Protein AF-A0A433D4J7-F1 (afdb_monomer_lite)

InterPro domains:
  IPR009294 Gamma-secretase subunit Aph-1 [PF06105] (1-83)
  IPR009294 Gamma-secretase subunit Aph-1 [PTHR12889] (1-128)

Secondary structure (DSSP, 8-state):
-HHHHHHHHHHHHHTSS---B-TT-TTSBHHHHHHHHHHHHHHHHHHHHHHHHHHHH-S-HHHHHHHHHHHHHHHHHHHHHHHHHHTTHHHHHTTTTS-TT-SSSSSSSSTT-HHHHHHHHHHHHHHHHHHHHHHHHHHHHHHHHHHHHHHHHHHHTTSS---

Radius of gyration: 23.7 Å; chains: 1; bounding box: 76×32×61 Å

Foldseek 3Di:
DVLVVVVVVVVVVVPDPDFDADPLCNPDTPNVLSVLLSVLVVLLVVLLVVLLVVLVVDPDPVSSCVSPVLSVVLVVVLVVLVVLLCVVVVVVVVVCVPDPPPPPDPPPPPPPDPPNSVSSVVSSVVSVVSSVVSVVVVVVVVVVVVVVVVVVVVVVVPPPPDD

Organism: NCBI:txid994334

Structure (mmCIF, N/CA/C/O backbone):
data_AF-A0A433D4J7-F1
#
_entry.id   AF-A0A433D4J7-F1
#
loop_
_atom_site.group_PDB
_atom_site.id
_atom_site.type_symbol
_atom_site.label_atom_id
_atom_site.label_alt_id
_atom_site.label_comp_id
_atom_site.label_asym_id
_atom_site.label_entity_id
_atom_site.label_seq_id
_atom_site.pdbx_PDB_ins_code
_atom_site.Cartn_x
_atom_site.Cartn_y
_atom_site.Cartn_z
_atom_site.occupancy
_atom_site.B_iso_or_equiv
_atom_site.auth_seq_id
_atom_site.auth_comp_id
_atom_site.auth_asym_id
_atom_site.auth_atom_id
_atom_site.pdbx_PDB_model_num
ATOM 1 N N . MET A 1 1 ? -4.684 10.288 -4.832 1.00 56.50 1 MET A N 1
ATOM 2 C CA . MET A 1 1 ? -4.343 11.113 -6.022 1.00 56.50 1 MET A CA 1
ATOM 3 C C . MET A 1 1 ? -2.898 10.940 -6.496 1.00 56.50 1 MET A C 1
ATOM 5 O O . MET A 1 1 ? -2.616 11.216 -7.654 1.00 56.50 1 MET A O 1
ATOM 9 N N . SER A 1 2 ? -1.982 10.439 -5.661 1.00 58.44 2 SER A N 1
ATOM 10 C CA . SER A 1 2 ? -0.567 10.265 -6.027 1.00 58.44 2 SER A CA 1
ATOM 11 C C . SER A 1 2 ? -0.337 9.247 -7.156 1.00 58.44 2 SER A C 1
ATOM 13 O O . SER A 1 2 ? 0.543 9.435 -7.988 1.00 58.44 2 SER A O 1
ATOM 15 N N . GLY A 1 3 ? -1.161 8.193 -7.235 1.00 55.66 3 GLY A N 1
ATOM 16 C CA . GLY A 1 3 ? -1.036 7.158 -8.269 1.00 55.66 3 GLY A CA 1
ATOM 17 C C . GLY A 1 3 ? -1.367 7.642 -9.684 1.00 55.66 3 GLY A C 1
ATOM 18 O O . GLY A 1 3 ? -0.674 7.280 -10.627 1.00 55.66 3 GLY A 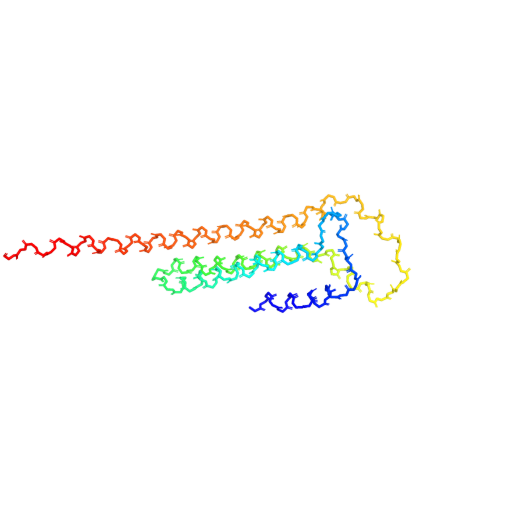O 1
ATOM 19 N N . THR A 1 4 ? -2.374 8.505 -9.840 1.00 56.09 4 THR A N 1
ATOM 20 C CA . THR A 1 4 ? -2.802 9.020 -11.151 1.00 56.09 4 THR A CA 1
ATOM 21 C C . THR A 1 4 ? -1.792 9.997 -11.747 1.00 56.09 4 THR A C 1
ATOM 23 O O . THR A 1 4 ? -1.487 9.894 -12.929 1.00 56.09 4 THR A O 1
ATOM 26 N N . ILE A 1 5 ? -1.208 10.889 -10.940 1.00 66.88 5 ILE A N 1
ATOM 27 C CA . ILE A 1 5 ? -0.218 11.870 -11.423 1.00 66.88 5 ILE A CA 1
ATOM 28 C C . ILE A 1 5 ? 1.081 11.171 -11.862 1.00 66.88 5 ILE A C 1
ATOM 30 O O . ILE A 1 5 ? 1.645 11.522 -12.894 1.00 66.88 5 ILE A O 1
ATOM 34 N N . SER A 1 6 ? 1.516 10.127 -11.145 1.00 60.84 6 SER A N 1
ATOM 35 C CA . SER A 1 6 ? 2.692 9.338 -11.547 1.00 60.84 6 SER A CA 1
ATOM 36 C C . SER A 1 6 ? 2.430 8.407 -12.737 1.00 60.84 6 SER A C 1
ATOM 38 O O . SER A 1 6 ? 3.339 8.153 -13.525 1.00 60.84 6 SER A O 1
ATOM 40 N N . TYR A 1 7 ? 1.207 7.885 -12.887 1.00 62.12 7 TYR A N 1
ATOM 41 C CA . TYR A 1 7 ? 0.883 6.940 -13.960 1.00 62.12 7 TYR A CA 1
ATOM 42 C C . TYR A 1 7 ? 0.651 7.621 -15.309 1.00 62.12 7 TYR A C 1
ATOM 44 O O . TYR A 1 7 ? 1.104 7.103 -16.324 1.00 62.12 7 TYR A O 1
ATOM 52 N N . VAL A 1 8 ? 0.012 8.796 -15.339 1.00 69.88 8 VAL A N 1
ATOM 53 C CA . VAL A 1 8 ? -0.299 9.507 -16.595 1.00 69.88 8 VAL A CA 1
ATOM 54 C C . VAL A 1 8 ? 0.970 9.856 -17.379 1.00 69.88 8 VAL A C 1
ATOM 56 O O . VAL A 1 8 ? 1.005 9.660 -18.592 1.00 69.88 8 VAL A O 1
ATOM 59 N N . SER A 1 9 ? 2.040 10.279 -16.702 1.00 70.12 9 SER A N 1
ATOM 60 C CA . SER A 1 9 ? 3.322 10.589 -17.351 1.00 70.12 9 SER A CA 1
ATOM 61 C C . SER A 1 9 ? 3.992 9.356 -17.974 1.00 70.12 9 SER A C 1
ATOM 63 O O . SER A 1 9 ? 4.547 9.438 -19.069 1.00 70.12 9 SER A O 1
ATOM 65 N N . LEU A 1 10 ? 3.906 8.194 -17.315 1.00 60.94 10 LEU A N 1
ATOM 66 C CA . LEU A 1 10 ? 4.431 6.926 -17.841 1.00 60.94 10 LEU A CA 1
ATOM 67 C C . LEU A 1 10 ? 3.553 6.357 -18.960 1.00 60.94 10 LEU A C 1
ATOM 69 O O . LEU A 1 10 ? 4.070 5.770 -19.910 1.00 60.94 10 LEU A O 1
ATOM 73 N N . LEU A 1 11 ? 2.239 6.560 -18.872 1.00 65.38 11 LEU A N 1
ATOM 74 C CA . LEU A 1 11 ? 1.286 6.159 -19.899 1.00 65.38 11 LEU A CA 1
ATOM 75 C C . LEU A 1 11 ? 1.496 6.977 -21.180 1.00 65.38 11 LEU A C 1
ATOM 77 O O . LEU A 1 11 ? 1.564 6.401 -22.262 1.00 65.38 11 LEU A O 1
ATOM 81 N N . ALA A 1 12 ? 1.714 8.289 -21.060 1.00 68.12 12 ALA A N 1
ATOM 82 C CA . ALA A 1 12 ? 2.049 9.154 -22.189 1.00 68.12 12 ALA A CA 1
ATOM 83 C C . ALA A 1 12 ? 3.363 8.734 -22.876 1.00 68.12 12 ALA A C 1
ATOM 85 O O . ALA A 1 12 ? 3.428 8.695 -24.102 1.00 68.12 12 ALA A O 1
ATOM 86 N N . GLN A 1 13 ? 4.386 8.339 -22.108 1.00 63.16 13 GLN A N 1
ATOM 87 C CA . GLN A 1 13 ? 5.635 7.794 -22.661 1.00 63.16 13 GLN A CA 1
ATOM 88 C C . GLN A 1 13 ? 5.480 6.398 -23.283 1.00 63.16 13 GLN A C 1
ATOM 90 O O . GLN A 1 13 ? 6.289 6.023 -24.129 1.00 63.16 13 GLN A O 1
ATOM 95 N N . SER A 1 14 ? 4.467 5.620 -22.889 1.00 64.69 14 SER A N 1
ATOM 96 C CA . SER A 1 14 ? 4.188 4.294 -23.466 1.00 64.69 14 SER A CA 1
ATOM 97 C C . SER A 1 14 ? 3.502 4.337 -24.834 1.00 64.69 14 SER A C 1
ATOM 99 O O . SER A 1 14 ? 3.513 3.337 -25.544 1.00 64.69 14 SER A O 1
ATOM 101 N N . LEU A 1 15 ? 2.942 5.490 -25.220 1.00 69.62 15 LEU A N 1
ATOM 102 C CA . LEU A 1 15 ? 2.335 5.708 -26.540 1.00 69.62 15 LEU A CA 1
ATOM 103 C C . LEU A 1 15 ? 3.376 5.972 -27.643 1.00 69.62 15 LEU A C 1
ATOM 105 O O . LEU A 1 15 ? 3.024 6.008 -28.821 1.00 69.62 15 LEU A O 1
ATOM 109 N N . GLY A 1 16 ? 4.651 6.165 -27.286 1.00 75.69 16 GLY A N 1
ATOM 110 C CA . GLY A 1 16 ? 5.739 6.256 -28.258 1.00 75.69 16 GLY A CA 1
ATOM 111 C C . GLY A 1 16 ? 6.042 4.892 -28.904 1.00 75.69 16 GLY A C 1
ATOM 112 O O . GLY A 1 16 ? 5.885 3.862 -28.253 1.00 75.69 16 GLY A O 1
ATOM 113 N N . PRO A 1 17 ? 6.538 4.842 -30.154 1.00 59.44 17 PRO A N 1
ATOM 114 C CA . PRO A 1 17 ? 6.781 3.595 -30.898 1.00 59.44 17 PRO A CA 1
ATOM 115 C C . PRO A 1 17 ? 7.971 2.748 -30.385 1.00 59.44 17 PRO A C 1
ATOM 117 O O . PRO A 1 17 ? 8.483 1.895 -31.107 1.00 59.44 17 PRO A O 1
ATOM 120 N N . GLY A 1 18 ? 8.437 2.968 -29.151 1.00 64.75 18 GLY A N 1
ATOM 121 C CA . GLY A 1 18 ? 9.599 2.301 -28.566 1.00 64.75 18 GLY A CA 1
ATOM 122 C C . GLY A 1 18 ? 9.230 1.434 -27.366 1.00 64.75 18 GLY A C 1
ATOM 123 O O . GLY A 1 18 ? 8.876 1.942 -26.307 1.00 64.75 18 GLY A O 1
ATOM 124 N N . VAL A 1 19 ? 9.386 0.116 -27.490 1.00 65.31 19 VAL A N 1
ATOM 125 C CA . VAL A 1 19 ? 9.367 -0.794 -26.336 1.00 65.31 19 VAL A CA 1
ATOM 126 C C . VAL A 1 19 ? 10.737 -0.791 -25.663 1.00 65.31 19 VAL A C 1
ATOM 128 O O . VAL A 1 19 ? 11.696 -1.368 -26.170 1.00 65.31 19 VAL A O 1
ATOM 131 N N . ILE A 1 20 ? 10.831 -0.155 -24.495 1.00 65.81 20 ILE A N 1
ATOM 132 C CA . ILE A 1 20 ? 12.030 -0.228 -23.657 1.00 65.81 20 ILE A CA 1
ATOM 133 C C . ILE A 1 20 ? 12.003 -1.560 -22.898 1.00 65.81 20 ILE A C 1
ATOM 135 O O . ILE A 1 20 ? 11.248 -1.744 -21.936 1.00 65.81 20 ILE A O 1
ATOM 139 N N . LEU A 1 21 ? 12.814 -2.512 -23.359 1.00 64.31 21 LEU A N 1
ATOM 140 C CA . LEU A 1 21 ? 13.039 -3.776 -22.663 1.00 64.31 21 LEU A CA 1
ATOM 141 C C . LEU A 1 21 ? 13.949 -3.553 -21.454 1.00 64.31 21 LEU A C 1
ATOM 143 O O . LEU A 1 21 ? 14.964 -2.859 -21.532 1.00 64.31 21 LEU A O 1
ATOM 147 N N . CYS A 1 22 ? 13.590 -4.162 -20.325 1.00 59.94 22 CYS A N 1
ATOM 148 C CA . CYS A 1 22 ? 14.432 -4.136 -19.139 1.00 59.94 22 CYS A CA 1
ATOM 149 C C . CYS A 1 22 ? 15.652 -5.049 -19.371 1.00 59.94 22 CYS A C 1
ATOM 151 O O . CYS A 1 22 ? 15.454 -6.237 -19.636 1.00 59.94 22 CYS A O 1
ATOM 153 N N . PRO A 1 23 ? 16.898 -4.564 -19.202 1.00 59.72 23 PRO A N 1
ATOM 154 C CA . PRO A 1 23 ? 18.092 -5.393 -19.394 1.00 59.72 23 PRO A CA 1
ATOM 155 C C . PRO A 1 23 ? 18.159 -6.576 -18.413 1.00 59.72 23 PRO A C 1
ATOM 157 O O . PRO A 1 23 ? 18.768 -7.595 -18.716 1.00 59.72 23 PRO A O 1
ATOM 160 N N . SER A 1 24 ? 17.489 -6.476 -17.260 1.00 58.06 24 SER A N 1
ATOM 161 C CA . SER A 1 24 ? 17.450 -7.522 -16.232 1.00 58.06 24 SER A CA 1
ATOM 162 C C . SER A 1 24 ? 16.493 -8.682 -16.554 1.00 58.06 24 SER A C 1
ATOM 164 O O . SER A 1 24 ? 16.704 -9.798 -16.084 1.00 58.06 24 SER A O 1
ATOM 166 N N . CYS A 1 25 ? 15.449 -8.431 -17.355 1.00 59.44 25 CYS A N 1
ATOM 167 C CA . CYS A 1 25 ? 14.388 -9.391 -17.666 1.00 59.44 25 CYS A CA 1
ATOM 168 C C . CYS A 1 25 ? 13.900 -9.191 -19.111 1.00 59.44 25 CYS A C 1
ATOM 170 O O . CYS A 1 25 ? 12.899 -8.505 -19.319 1.00 59.44 25 CYS A O 1
ATOM 172 N N . PRO A 1 26 ? 14.524 -9.831 -20.118 1.00 67.50 26 PRO A N 1
ATOM 173 C CA . PRO A 1 26 ? 14.118 -9.679 -21.520 1.00 67.50 26 PRO A CA 1
ATOM 174 C C . PRO A 1 26 ? 12.699 -10.203 -21.810 1.00 67.50 26 PRO A C 1
ATOM 176 O O . PRO A 1 26 ? 12.145 -9.932 -22.869 1.00 67.50 26 PRO A O 1
ATOM 179 N N . LYS A 1 27 ? 12.095 -10.945 -20.871 1.00 71.62 27 LYS A N 1
ATOM 180 C CA . LYS A 1 27 ? 10.728 -11.479 -20.972 1.00 71.62 27 LYS A CA 1
ATOM 181 C C . LYS A 1 27 ? 9.641 -10.534 -20.448 1.00 71.62 27 LYS A C 1
ATOM 183 O O . LYS A 1 27 ? 8.471 -10.800 -20.700 1.00 71.62 27 LYS A O 1
ATOM 188 N N . LEU A 1 28 ? 9.985 -9.474 -19.707 1.00 69.75 28 LEU A N 1
ATOM 189 C CA . LEU A 1 28 ? 9.001 -8.571 -19.096 1.00 69.75 28 LEU A CA 1
ATOM 190 C C . LEU A 1 28 ? 9.255 -7.117 -19.503 1.00 69.75 28 LEU A C 1
ATOM 192 O O . LEU A 1 28 ? 10.361 -6.599 -19.348 1.00 69.75 28 LEU A O 1
ATOM 196 N N . SER A 1 29 ? 8.216 -6.437 -19.991 1.00 77.44 29 SER A N 1
ATOM 197 C CA . SER A 1 29 ? 8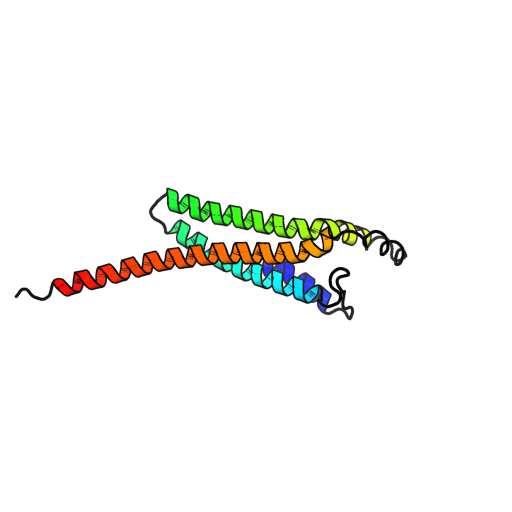.306 -5.021 -20.345 1.00 77.44 29 SER A CA 1
ATOM 198 C C . SER A 1 29 ? 8.324 -4.141 -19.095 1.00 77.44 29 SER A C 1
ATOM 200 O O . SER A 1 29 ? 7.641 -4.405 -18.100 1.00 77.44 29 SER A O 1
ATOM 202 N N . LEU A 1 30 ? 9.088 -3.049 -19.153 1.00 69.56 30 LEU A N 1
ATOM 203 C CA . LEU A 1 30 ? 9.174 -2.073 -18.065 1.00 69.56 30 LEU A CA 1
ATOM 204 C C . LEU A 1 30 ? 7.792 -1.450 -17.769 1.00 69.56 30 LEU A C 1
ATOM 206 O O . LEU A 1 30 ? 7.448 -1.226 -16.607 1.00 69.56 30 LEU A O 1
ATOM 210 N N . TYR A 1 31 ? 6.968 -1.283 -18.811 1.00 72.56 31 TYR A N 1
ATOM 211 C CA . TYR A 1 31 ? 5.579 -0.821 -18.733 1.00 72.56 31 TYR A CA 1
ATOM 212 C C . TYR A 1 31 ? 4.656 -1.770 -17.961 1.00 72.56 31 TYR A C 1
ATOM 214 O O . TYR A 1 31 ? 3.804 -1.319 -17.198 1.00 72.56 31 TYR A O 1
ATOM 222 N N . PHE A 1 32 ? 4.826 -3.085 -18.115 1.00 77.94 32 PHE A N 1
ATOM 223 C CA . PHE A 1 32 ? 4.021 -4.051 -17.370 1.00 77.94 32 PHE A CA 1
ATOM 224 C C . PHE A 1 32 ? 4.343 -3.995 -15.872 1.00 77.94 32 PHE A C 1
ATOM 226 O O . PHE A 1 32 ? 3.441 -3.953 -15.035 1.00 77.94 32 PHE A O 1
ATOM 233 N N . VAL A 1 33 ? 5.632 -3.916 -15.526 1.00 75.00 33 VAL A N 1
ATOM 234 C CA . VAL A 1 33 ? 6.066 -3.796 -14.126 1.00 75.00 33 VAL A CA 1
ATOM 235 C C . VAL A 1 33 ? 5.571 -2.490 -13.509 1.00 75.00 33 VAL A C 1
ATOM 237 O O . VAL A 1 33 ? 5.108 -2.495 -12.370 1.00 75.00 33 VAL A O 1
ATOM 240 N N . SER A 1 34 ? 5.666 -1.367 -14.230 1.00 74.31 34 SER A N 1
ATOM 241 C CA . SER A 1 34 ? 5.193 -0.078 -13.720 1.00 74.31 34 SER A CA 1
ATOM 242 C C . SER A 1 34 ? 3.680 -0.086 -13.489 1.00 74.31 34 SER A C 1
ATOM 244 O O . SER A 1 34 ? 3.254 0.258 -12.386 1.00 74.31 34 SER A O 1
ATOM 246 N N . ALA A 1 35 ? 2.890 -0.583 -14.446 1.00 76.44 35 ALA A N 1
ATOM 247 C CA . ALA A 1 35 ? 1.441 -0.722 -14.307 1.00 76.44 35 ALA A CA 1
ATOM 248 C C . ALA A 1 35 ? 1.056 -1.583 -13.096 1.00 76.44 35 ALA A C 1
ATOM 250 O O . ALA A 1 35 ? 0.223 -1.173 -12.287 1.00 76.44 35 ALA A O 1
ATOM 251 N N . PHE A 1 36 ? 1.715 -2.730 -12.909 1.00 83.00 36 PHE A N 1
ATOM 252 C CA . PHE A 1 36 ? 1.458 -3.606 -11.767 1.00 83.00 36 PHE A CA 1
ATOM 253 C C . PHE A 1 36 ? 1.765 -2.918 -10.430 1.00 83.00 36 PHE A C 1
ATOM 255 O O . PHE A 1 36 ? 0.953 -2.955 -9.503 1.00 83.00 36 PHE A O 1
ATOM 262 N N . THR A 1 37 ? 2.902 -2.221 -10.333 1.00 76.44 37 THR A N 1
ATOM 263 C CA . THR A 1 37 ? 3.247 -1.466 -9.119 1.00 76.44 37 THR A CA 1
ATOM 264 C C . THR A 1 37 ? 2.271 -0.326 -8.834 1.00 76.44 37 THR A C 1
ATOM 266 O O . THR A 1 37 ? 1.927 -0.104 -7.674 1.00 76.44 37 THR A O 1
ATOM 269 N N . THR A 1 38 ? 1.767 0.358 -9.865 1.00 79.81 38 THR A N 1
ATOM 270 C CA . THR A 1 38 ? 0.742 1.397 -9.712 1.00 79.81 38 THR A CA 1
ATOM 271 C C . THR A 1 38 ? -0.563 0.813 -9.181 1.00 79.81 38 THR A C 1
ATOM 273 O O . THR A 1 38 ? -1.125 1.369 -8.238 1.00 79.81 38 THR A O 1
ATOM 276 N N . CYS A 1 39 ? -1.022 -0.320 -9.720 1.00 82.12 39 CYS A N 1
ATOM 277 C CA . CYS A 1 39 ? -2.217 -1.004 -9.223 1.00 82.12 39 CYS A CA 1
ATOM 278 C C . CYS A 1 39 ? -2.086 -1.365 -7.738 1.00 82.12 39 CYS A C 1
ATOM 280 O O . CYS A 1 39 ? -2.994 -1.076 -6.959 1.00 82.12 39 CYS A O 1
ATOM 282 N N . ILE A 1 40 ? -0.942 -1.919 -7.320 1.00 81.38 40 ILE A N 1
ATOM 283 C CA . ILE A 1 40 ? -0.699 -2.238 -5.905 1.00 81.38 40 ILE A CA 1
ATOM 284 C C . ILE A 1 40 ? -0.720 -0.972 -5.041 1.00 81.38 40 ILE A C 1
ATOM 286 O O . ILE A 1 40 ? -1.337 -0.977 -3.979 1.00 81.38 40 ILE A O 1
ATOM 290 N N . PHE A 1 41 ? -0.100 0.122 -5.489 1.00 80.81 41 PHE A N 1
ATOM 291 C CA . PHE A 1 41 ? -0.115 1.389 -4.753 1.00 80.81 41 PHE A CA 1
ATOM 292 C C . PHE A 1 41 ? -1.525 1.962 -4.590 1.00 80.81 41 PHE A C 1
ATOM 294 O O . PHE A 1 41 ? -1.848 2.494 -3.530 1.00 80.81 41 PHE A O 1
ATOM 301 N N . ILE A 1 42 ? -2.373 1.844 -5.615 1.00 84.75 42 ILE A N 1
ATOM 302 C CA . ILE A 1 42 ? -3.774 2.274 -5.542 1.00 84.75 42 ILE A CA 1
ATOM 303 C C . ILE A 1 42 ? -4.526 1.434 -4.505 1.00 84.75 42 ILE A C 1
ATOM 305 O O . ILE A 1 42 ? -5.187 2.002 -3.637 1.00 84.75 42 ILE A O 1
ATOM 309 N N . LEU A 1 43 ? -4.384 0.106 -4.544 1.00 84.50 43 LEU A N 1
ATOM 310 C CA . LEU A 1 43 ? -5.021 -0.789 -3.571 1.00 84.50 43 LEU A CA 1
ATOM 311 C C . LEU A 1 43 ? -4.546 -0.508 -2.142 1.00 84.50 43 LEU A C 1
ATOM 313 O O . LEU A 1 43 ? -5.364 -0.382 -1.232 1.00 84.50 43 LEU A O 1
ATOM 317 N N . LEU A 1 44 ? -3.238 -0.346 -1.948 1.00 84.56 44 LEU A N 1
ATOM 318 C CA . LEU A 1 44 ? -2.651 -0.029 -0.649 1.00 84.56 44 LEU A CA 1
ATOM 319 C C . LEU A 1 44 ? -3.181 1.304 -0.106 1.00 84.56 44 LEU A C 1
ATOM 321 O O . LEU A 1 44 ? -3.533 1.404 1.066 1.00 84.56 44 LEU A O 1
ATOM 325 N N . HIS A 1 45 ? -3.316 2.309 -0.970 1.00 84.75 45 HIS A N 1
ATOM 326 C CA . HIS A 1 45 ? -3.861 3.607 -0.596 1.00 84.75 45 HIS A CA 1
ATOM 327 C C . HIS A 1 45 ? -5.354 3.541 -0.226 1.00 84.75 45 HIS A C 1
ATOM 329 O O . HIS A 1 45 ? -5.790 4.278 0.658 1.00 84.75 45 HIS A O 1
ATOM 335 N N . ILE A 1 46 ? -6.150 2.671 -0.860 1.00 88.19 46 ILE A N 1
ATOM 336 C CA . ILE A 1 46 ? -7.550 2.430 -0.461 1.00 88.19 46 ILE A CA 1
ATOM 337 C C . ILE A 1 46 ? -7.593 1.808 0.943 1.00 88.19 46 ILE A C 1
ATOM 339 O O . ILE A 1 46 ? -8.330 2.286 1.805 1.00 88.19 46 ILE A O 1
ATOM 343 N N . VAL A 1 47 ? -6.752 0.800 1.200 1.00 87.25 47 VAL A N 1
ATOM 344 C CA . VAL A 1 47 ? -6.643 0.145 2.515 1.00 87.25 47 VAL A CA 1
ATOM 345 C C . VAL A 1 47 ? -6.196 1.131 3.598 1.00 87.25 47 VAL A C 1
ATOM 347 O O . VAL A 1 47 ? -6.757 1.131 4.692 1.00 87.25 47 VAL A O 1
ATOM 350 N N . TRP A 1 48 ? -5.242 2.018 3.306 1.00 86.00 48 TRP A N 1
ATOM 351 C CA . TRP A 1 48 ? -4.822 3.064 4.244 1.00 86.00 48 TRP A CA 1
ATOM 352 C C . TRP A 1 48 ? -5.938 4.037 4.604 1.00 86.00 48 TRP A C 1
ATOM 354 O O . TRP A 1 48 ? -6.038 4.414 5.767 1.00 86.00 48 TRP A O 1
ATOM 364 N N . MET A 1 49 ? -6.788 4.421 3.650 1.00 87.19 49 MET A N 1
ATOM 365 C CA . MET A 1 49 ? -7.931 5.290 3.947 1.00 87.19 49 MET A CA 1
ATOM 366 C C . MET A 1 49 ? -8.945 4.584 4.848 1.00 87.19 49 MET A C 1
ATOM 368 O O . MET A 1 49 ? -9.418 5.177 5.814 1.00 87.19 49 MET A O 1
ATOM 372 N N . MET A 1 50 ? -9.215 3.301 4.597 1.00 87.56 50 MET A N 1
ATOM 373 C CA . MET A 1 50 ? -10.089 2.498 5.455 1.00 87.56 50 MET A CA 1
ATOM 374 C C . MET A 1 50 ? -9.532 2.376 6.883 1.00 87.56 50 MET A C 1
ATOM 376 O O . MET A 1 50 ? -10.250 2.644 7.844 1.00 87.56 50 MET A O 1
ATOM 380 N N . LEU A 1 51 ? -8.238 2.063 7.022 1.00 86.88 51 LEU A N 1
ATOM 381 C CA . LEU A 1 51 ? -7.557 1.972 8.320 1.00 86.88 51 LEU A CA 1
ATOM 382 C C . LEU A 1 51 ? -7.490 3.316 9.053 1.00 86.88 51 LEU A C 1
ATOM 384 O O . LEU A 1 51 ? -7.602 3.348 10.275 1.00 86.88 51 LEU A O 1
ATOM 388 N N . ALA A 1 52 ? -7.309 4.426 8.335 1.00 87.75 52 ALA A N 1
ATOM 389 C CA . ALA A 1 52 ? -7.288 5.755 8.935 1.00 87.75 52 ALA A CA 1
ATOM 390 C C . ALA A 1 52 ? -8.658 6.118 9.526 1.00 87.75 52 ALA A C 1
ATOM 392 O O . ALA A 1 52 ? -8.726 6.560 10.673 1.00 87.75 52 ALA A O 1
ATOM 393 N N . PHE A 1 53 ? -9.747 5.888 8.784 1.00 89.38 53 PHE A N 1
ATOM 394 C CA . PHE A 1 53 ? -11.102 6.130 9.289 1.00 89.38 53 PHE A CA 1
ATOM 395 C C . PHE A 1 53 ? -11.451 5.234 10.476 1.00 89.38 53 PHE A C 1
ATOM 397 O O . PHE A 1 53 ? -12.022 5.710 11.457 1.00 89.38 53 PHE A O 1
ATOM 404 N N . GLU A 1 54 ? -11.058 3.963 10.429 1.00 85.75 54 GLU A N 1
ATOM 405 C CA . GLU A 1 54 ? -11.251 3.045 11.549 1.00 85.75 54 GLU A CA 1
ATOM 406 C C . GLU A 1 54 ? -10.451 3.474 12.788 1.00 85.75 54 GLU A C 1
ATOM 408 O O . GLU A 1 54 ? -10.994 3.509 13.895 1.00 85.75 54 GLU A O 1
ATOM 413 N N . GLY A 1 55 ? -9.206 3.916 12.592 1.00 84.06 55 GLY A N 1
ATOM 414 C CA . GLY A 1 55 ? -8.373 4.494 13.644 1.00 84.06 55 GLY A CA 1
ATOM 415 C C . GLY A 1 55 ? -9.028 5.696 14.307 1.00 84.06 55 GLY A C 1
ATOM 416 O O . GLY A 1 55 ? -9.049 5.781 15.534 1.00 84.06 55 GLY A O 1
ATOM 417 N N . PHE A 1 56 ? -9.624 6.598 13.525 1.00 85.19 56 PHE A N 1
ATOM 418 C CA . PHE A 1 56 ? -10.343 7.751 14.070 1.00 85.19 56 PHE A CA 1
ATOM 419 C C . PHE A 1 56 ? -11.615 7.373 14.833 1.00 85.19 56 PHE A C 1
ATOM 421 O O . PHE A 1 56 ? -11.945 8.048 15.807 1.00 85.19 56 PHE A O 1
ATOM 428 N N . SER A 1 57 ? -12.301 6.303 14.426 1.00 85.94 57 SER A N 1
ATOM 429 C CA . SER A 1 57 ? -13.534 5.841 15.070 1.00 85.94 57 SER A CA 1
ATOM 430 C C . SER A 1 57 ? -13.296 5.022 16.348 1.00 85.94 57 SER A C 1
ATOM 432 O O . SER A 1 57 ? -14.246 4.771 17.093 1.00 85.94 57 SER A O 1
ATOM 434 N N . ALA A 1 58 ? -12.066 4.581 16.621 1.00 82.81 58 ALA A N 1
ATOM 435 C CA . ALA A 1 58 ? -11.757 3.777 17.798 1.00 82.81 58 ALA A CA 1
ATOM 436 C C . ALA A 1 58 ? -11.831 4.607 19.097 1.00 82.81 58 ALA A C 1
ATOM 438 O O . ALA A 1 58 ? -11.168 5.635 19.239 1.00 82.81 58 ALA A O 1
ATOM 439 N N . SER A 1 59 ? -12.584 4.119 20.091 1.00 82.06 59 SER A N 1
ATOM 440 C CA . SER A 1 59 ? -12.754 4.794 21.391 1.00 82.06 59 SER A CA 1
ATOM 441 C C . SER A 1 59 ? -11.504 4.751 22.278 1.00 82.06 59 SER A C 1
ATOM 443 O O . SER A 1 59 ? -11.325 5.602 23.148 1.00 82.06 59 SER A O 1
ATOM 445 N N . SER A 1 60 ? -10.611 3.780 22.061 1.00 86.81 60 SER A N 1
ATOM 446 C CA . SER A 1 60 ? -9.378 3.653 22.839 1.00 86.81 60 SER A CA 1
ATOM 447 C C . SER A 1 60 ? -8.236 4.465 22.221 1.00 86.81 60 SER A C 1
ATOM 449 O O . SER A 1 60 ? -7.825 4.245 21.079 1.00 86.81 60 SER A O 1
ATOM 451 N N . ALA A 1 61 ? -7.669 5.379 23.014 1.00 84.44 61 ALA A N 1
ATOM 452 C CA . ALA A 1 61 ? -6.578 6.255 22.582 1.00 84.44 61 ALA A CA 1
ATOM 453 C C . ALA A 1 61 ? -5.339 5.477 22.095 1.00 84.44 61 ALA A C 1
ATOM 455 O O . ALA A 1 61 ? -4.684 5.891 21.140 1.00 84.44 61 ALA A O 1
ATOM 456 N N . VAL A 1 62 ? -5.053 4.323 22.711 1.00 85.62 62 VAL A N 1
ATOM 457 C CA . VAL A 1 62 ? -3.916 3.460 22.351 1.00 85.62 62 VAL A CA 1
ATOM 458 C C . VAL A 1 62 ? -4.126 2.787 20.991 1.00 85.62 62 VAL A C 1
ATOM 460 O O . VAL A 1 62 ? -3.226 2.819 20.154 1.00 85.62 62 VAL A O 1
ATOM 463 N N . SER A 1 63 ? -5.315 2.225 20.728 1.00 80.31 63 SER A N 1
ATOM 464 C CA . SER A 1 63 ? -5.612 1.597 19.429 1.00 80.31 63 SER A CA 1
ATOM 465 C C . SER A 1 63 ? -5.620 2.627 18.305 1.00 80.31 63 SER A C 1
ATOM 467 O O . SER A 1 63 ? -5.097 2.357 17.224 1.00 80.31 63 SER A O 1
ATOM 469 N N . ARG A 1 64 ? -6.146 3.827 18.579 1.00 83.56 64 ARG A N 1
ATOM 470 C CA . ARG A 1 64 ? -6.126 4.953 17.642 1.00 83.56 64 ARG A CA 1
ATOM 471 C C . ARG A 1 64 ? -4.699 5.342 17.264 1.00 83.56 64 ARG A C 1
ATOM 473 O O . ARG A 1 64 ? -4.378 5.426 16.084 1.00 83.56 64 ARG A O 1
ATOM 480 N N . ALA A 1 65 ? -3.824 5.533 18.254 1.00 85.38 65 ALA A N 1
ATOM 481 C CA . ALA A 1 65 ? -2.430 5.888 18.003 1.00 85.38 65 ALA A CA 1
ATOM 482 C C . ALA A 1 65 ? -1.690 4.797 17.214 1.00 85.38 65 ALA A C 1
ATOM 484 O O . ALA A 1 65 ? -0.969 5.116 16.269 1.00 85.38 65 ALA A O 1
ATOM 485 N N . PHE A 1 66 ? -1.903 3.519 17.551 1.00 88.12 66 PHE A N 1
ATOM 486 C CA . PHE A 1 66 ? -1.262 2.403 16.854 1.00 88.12 66 PHE A CA 1
ATOM 487 C C . PHE A 1 66 ? -1.688 2.316 15.383 1.00 88.12 66 PHE A C 1
ATOM 489 O O . PHE A 1 66 ? -0.831 2.216 14.509 1.00 88.12 66 PHE A O 1
ATOM 496 N N . GLN A 1 67 ? -2.989 2.406 15.087 1.00 86.19 67 GLN A N 1
ATOM 497 C CA . GLN A 1 67 ? -3.495 2.314 13.713 1.00 86.19 67 GLN A CA 1
ATOM 498 C C . GLN A 1 67 ? -3.060 3.512 12.858 1.00 86.19 67 GLN A C 1
ATOM 500 O O . GLN A 1 67 ? -2.563 3.321 11.748 1.00 86.19 67 GLN A O 1
ATOM 505 N N . THR A 1 68 ? -3.148 4.738 13.383 1.00 86.38 68 THR A N 1
ATOM 506 C CA . THR A 1 68 ? -2.704 5.935 12.651 1.00 86.38 68 THR A CA 1
ATOM 507 C C . THR A 1 68 ? -1.188 5.939 12.436 1.00 86.38 68 THR A C 1
ATOM 509 O O . THR A 1 68 ? -0.720 6.234 11.336 1.00 86.38 68 THR A O 1
ATOM 512 N N . SER A 1 69 ? -0.403 5.565 13.453 1.00 88.31 69 SER A N 1
ATOM 513 C CA . SER A 1 69 ? 1.056 5.458 13.327 1.00 88.31 69 SER A CA 1
ATOM 514 C C . SER A 1 69 ? 1.456 4.379 12.319 1.00 88.31 69 SER A C 1
ATOM 516 O O . SER A 1 69 ? 2.339 4.615 11.494 1.00 88.31 69 SER A O 1
ATOM 518 N N . TRP A 1 70 ? 0.759 3.238 12.306 1.00 87.06 70 TRP A N 1
ATOM 519 C CA . TRP A 1 70 ? 0.979 2.170 11.331 1.00 87.06 70 TRP A CA 1
ATOM 520 C C . TRP A 1 70 ? 0.771 2.644 9.888 1.00 87.06 70 TRP A C 1
ATOM 522 O O . TRP A 1 70 ? 1.588 2.337 9.018 1.00 87.06 70 TRP A O 1
ATOM 532 N N . VAL A 1 71 ? -0.275 3.433 9.621 1.00 88.25 71 VAL A N 1
ATOM 533 C CA . VAL A 1 71 ? -0.516 4.011 8.287 1.00 88.25 71 VAL A CA 1
ATOM 534 C C . VAL A 1 71 ? 0.633 4.934 7.873 1.00 88.25 71 VAL A C 1
ATOM 536 O O . VAL A 1 71 ? 1.152 4.797 6.769 1.00 88.25 71 VAL A O 1
ATOM 539 N N . ILE A 1 72 ? 1.098 5.820 8.759 1.00 89.00 72 ILE A N 1
ATOM 540 C CA . ILE A 1 72 ? 2.225 6.724 8.464 1.00 89.00 72 ILE A CA 1
ATOM 541 C C . ILE A 1 72 ? 3.513 5.931 8.211 1.00 89.00 72 ILE A C 1
ATOM 543 O O . ILE A 1 72 ? 4.234 6.204 7.252 1.00 89.00 72 ILE A O 1
ATOM 547 N N . LEU A 1 73 ? 3.791 4.928 9.044 1.00 88.56 73 LEU A N 1
ATOM 548 C CA . LEU A 1 73 ? 5.000 4.114 8.950 1.00 88.56 73 LEU A CA 1
ATOM 549 C C . LEU A 1 73 ? 5.00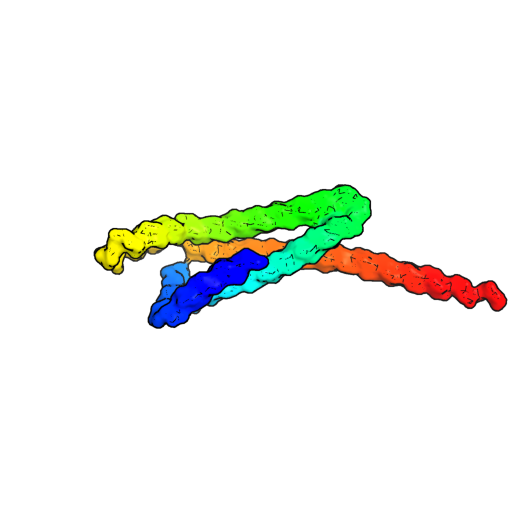9 3.283 7.666 1.00 88.56 73 LEU A C 1
ATOM 551 O O . LEU A 1 73 ? 6.016 3.251 6.962 1.00 88.56 73 LEU A O 1
ATOM 555 N N . THR A 1 74 ? 3.884 2.661 7.315 1.00 87.00 74 THR A N 1
ATOM 556 C CA . THR A 1 74 ? 3.759 1.900 6.064 1.00 87.00 74 THR A CA 1
ATOM 557 C C . THR A 1 74 ? 3.784 2.804 4.834 1.00 87.00 74 THR A C 1
ATOM 559 O O . THR A 1 74 ? 4.382 2.423 3.826 1.00 87.00 74 THR A O 1
ATOM 562 N N . HIS A 1 75 ? 3.238 4.019 4.917 1.00 85.06 75 HIS A N 1
ATOM 563 C CA . HIS A 1 75 ? 3.357 5.020 3.857 1.00 85.06 75 HIS A CA 1
ATOM 564 C C . HIS A 1 75 ? 4.808 5.455 3.649 1.00 85.06 75 HIS A C 1
ATOM 566 O O . HIS A 1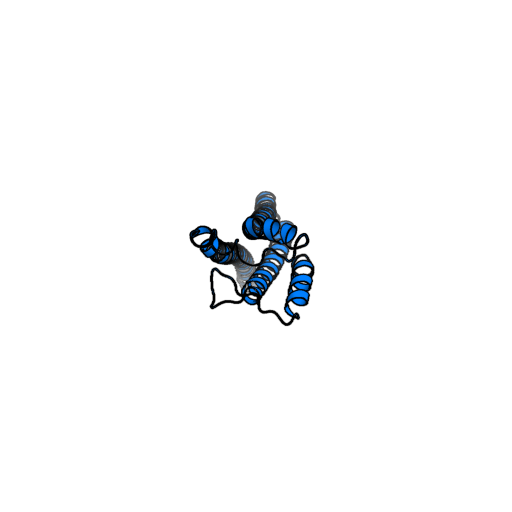 75 ? 5.279 5.535 2.513 1.00 85.06 75 HIS A O 1
ATOM 572 N N . LEU A 1 76 ? 5.548 5.688 4.733 1.00 84.50 76 LEU A N 1
ATOM 573 C CA . LEU A 1 76 ? 6.968 6.015 4.672 1.00 84.50 76 LEU A CA 1
ATOM 574 C C . LEU A 1 76 ? 7.779 4.839 4.105 1.00 84.50 76 LEU A C 1
ATOM 576 O O . LEU A 1 76 ? 8.577 5.031 3.190 1.00 84.50 76 LEU A O 1
ATOM 580 N N . ALA A 1 77 ? 7.525 3.618 4.578 1.00 83.31 77 ALA A N 1
ATOM 581 C CA . ALA A 1 77 ? 8.183 2.405 4.098 1.00 83.31 77 ALA A CA 1
ATOM 582 C C . ALA A 1 77 ? 7.956 2.178 2.596 1.00 83.31 77 ALA A C 1
ATOM 584 O O . ALA A 1 77 ? 8.902 1.867 1.874 1.00 83.31 77 ALA A O 1
ATOM 585 N N . ALA A 1 78 ? 6.734 2.393 2.102 1.00 79.81 78 ALA A N 1
ATOM 586 C CA . ALA A 1 78 ? 6.423 2.301 0.680 1.00 79.81 78 ALA A CA 1
ATOM 587 C C . ALA A 1 78 ? 7.164 3.376 -0.142 1.00 79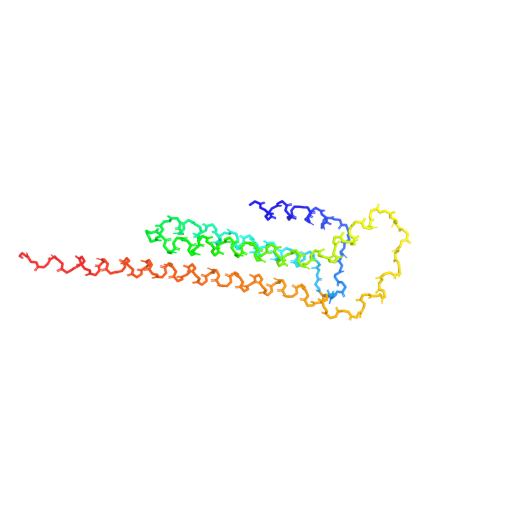.81 78 ALA A C 1
ATOM 589 O O . ALA A 1 78 ? 7.741 3.061 -1.184 1.00 79.81 78 ALA A O 1
ATOM 590 N N . SER A 1 79 ? 7.226 4.623 0.342 1.00 78.62 79 SER A N 1
ATOM 591 C CA . SER A 1 79 ? 8.002 5.703 -0.293 1.00 78.62 79 SER A CA 1
ATOM 592 C C . SER A 1 79 ? 9.505 5.406 -0.343 1.00 78.62 79 SER A C 1
ATOM 594 O O . SER A 1 79 ? 10.155 5.676 -1.359 1.00 78.62 79 SER A O 1
ATOM 596 N N . TYR A 1 80 ? 10.065 4.808 0.713 1.00 78.50 80 TYR A N 1
ATOM 597 C CA . TYR A 1 80 ? 11.458 4.352 0.721 1.00 78.50 80 TYR A CA 1
ATOM 598 C C . TYR A 1 80 ? 11.673 3.186 -0.247 1.00 78.50 80 TYR A C 1
ATOM 600 O O . TYR A 1 80 ? 12.617 3.220 -1.035 1.00 78.50 80 TYR A O 1
ATOM 608 N N . ALA A 1 81 ? 10.779 2.193 -0.258 1.00 73.81 81 ALA A N 1
ATOM 609 C CA . ALA A 1 81 ? 10.864 1.045 -1.160 1.00 73.81 81 ALA A CA 1
ATOM 610 C C . ALA A 1 81 ? 10.841 1.461 -2.642 1.00 73.81 81 ALA A C 1
ATOM 612 O O . ALA A 1 81 ? 11.554 0.877 -3.459 1.00 73.81 81 ALA A O 1
ATOM 613 N N . VAL A 1 82 ? 10.068 2.494 -2.991 1.00 69.38 82 VAL A N 1
ATOM 614 C CA . VAL A 1 82 ? 10.068 3.074 -4.344 1.00 69.38 82 VAL A CA 1
ATOM 615 C C . VAL A 1 82 ? 11.324 3.905 -4.601 1.00 69.38 82 VAL A C 1
ATOM 617 O O . VAL A 1 82 ? 11.906 3.795 -5.678 1.00 69.38 82 VAL A O 1
ATOM 620 N N . SER A 1 83 ? 11.796 4.686 -3.627 1.00 67.56 83 SER A N 1
ATOM 621 C CA . SER A 1 83 ? 13.034 5.472 -3.768 1.00 67.56 83 SER A CA 1
ATOM 622 C C . SER A 1 83 ? 14.250 4.598 -4.090 1.00 67.56 83 SER A C 1
ATOM 624 O O . SER A 1 83 ? 15.045 4.964 -4.952 1.00 67.56 83 SER A O 1
ATOM 626 N N . TYR A 1 84 ? 14.345 3.400 -3.502 1.00 61.31 84 TYR A N 1
ATOM 627 C CA . TYR A 1 84 ? 15.401 2.430 -3.826 1.00 61.31 84 TYR A CA 1
ATOM 628 C C . TYR A 1 84 ? 15.391 1.963 -5.293 1.00 61.31 84 TYR A C 1
ATOM 630 O O . TYR A 1 84 ? 16.441 1.610 -5.827 1.00 61.31 84 TYR A O 1
ATOM 638 N N . ARG A 1 85 ? 14.237 1.998 -5.974 1.00 55.56 85 ARG A N 1
ATOM 639 C CA . ARG A 1 85 ? 14.119 1.698 -7.413 1.00 55.56 85 ARG A CA 1
ATOM 640 C C . ARG A 1 85 ? 14.633 2.846 -8.291 1.00 55.56 85 ARG A C 1
ATOM 642 O O . ARG A 1 85 ? 15.119 2.592 -9.392 1.00 55.56 85 ARG A O 1
ATOM 649 N N . SER A 1 86 ? 14.537 4.088 -7.816 1.00 51.44 86 SER A N 1
ATOM 650 C CA . SER A 1 86 ? 14.901 5.297 -8.570 1.00 51.44 86 SER A CA 1
ATOM 651 C C . SER A 1 86 ? 16.387 5.657 -8.486 1.00 51.44 86 SER A C 1
ATOM 653 O O . SER A 1 86 ? 16.887 6.352 -9.368 1.00 51.44 86 SER A O 1
ATOM 655 N N . SER A 1 87 ? 17.123 5.164 -7.487 1.00 48.41 87 SER A N 1
ATOM 656 C CA . SER A 1 87 ? 18.548 5.479 -7.285 1.00 48.41 87 SER A CA 1
ATOM 657 C C . SER A 1 87 ? 19.465 5.209 -8.497 1.00 48.41 87 SER A C 1
ATOM 659 O O . SER A 1 87 ? 20.339 6.036 -8.749 1.00 48.41 87 SER A O 1
ATOM 661 N N . PRO A 1 88 ? 19.286 4.146 -9.310 1.00 49.72 88 PRO A N 1
ATOM 662 C CA . PRO A 1 88 ? 20.047 4.005 -10.557 1.00 49.72 88 PRO A CA 1
ATOM 663 C C . PRO A 1 88 ? 19.430 4.755 -11.757 1.00 49.72 88 PRO A C 1
ATOM 665 O O . PRO A 1 88 ? 20.140 5.050 -12.716 1.00 49.72 88 PRO A O 1
ATOM 668 N N . LEU A 1 89 ? 18.133 5.090 -11.729 1.00 45.28 89 LEU A N 1
ATOM 669 C CA . LEU A 1 89 ? 17.394 5.645 -12.876 1.00 45.28 89 LEU A CA 1
ATOM 670 C C . LEU A 1 89 ? 17.430 7.184 -12.944 1.00 45.28 89 LEU A C 1
ATOM 672 O O . LEU A 1 89 ? 17.470 7.756 -14.035 1.00 45.28 89 LEU A O 1
ATOM 676 N N . SER A 1 90 ? 17.476 7.869 -11.797 1.00 43.00 90 SER A N 1
ATOM 677 C CA . SER A 1 90 ? 17.559 9.338 -11.728 1.00 43.00 90 SER A CA 1
ATOM 678 C C . SER A 1 90 ? 18.913 9.869 -12.212 1.00 43.00 90 SER A C 1
ATOM 680 O O . SER A 1 90 ? 18.973 10.929 -12.830 1.00 43.00 90 SER A O 1
ATOM 682 N N . PHE A 1 91 ? 19.996 9.108 -12.009 1.00 41.22 91 PHE A N 1
ATOM 683 C CA . PHE A 1 91 ? 21.323 9.444 -12.538 1.00 41.22 91 PHE A CA 1
ATOM 684 C C . PHE A 1 91 ? 21.423 9.216 -14.058 1.00 41.22 91 PHE A C 1
ATOM 686 O O . PHE A 1 91 ? 22.119 9.951 -14.753 1.00 41.22 91 PHE A O 1
ATOM 693 N N . LEU A 1 92 ? 20.684 8.236 -14.592 1.00 41.62 92 LEU A N 1
ATOM 694 C CA . LEU A 1 92 ? 20.595 7.963 -16.031 1.00 41.62 92 LEU A CA 1
ATOM 695 C C . LEU A 1 92 ? 19.706 8.983 -16.763 1.00 41.62 92 LEU A C 1
ATOM 697 O O . LEU A 1 92 ? 20.089 9.466 -17.824 1.00 41.62 92 LEU A O 1
ATOM 701 N N . THR A 1 93 ? 18.581 9.399 -16.170 1.00 45.59 93 THR A N 1
ATOM 702 C CA . THR A 1 93 ? 17.644 10.351 -16.804 1.00 45.59 93 THR A CA 1
ATOM 703 C C . THR A 1 93 ? 18.199 11.782 -16.854 1.00 45.59 93 THR A C 1
ATOM 705 O O . THR A 1 93 ? 17.981 12.480 -17.841 1.00 45.59 93 THR A O 1
ATOM 708 N N . LEU A 1 94 ? 18.995 12.209 -15.861 1.00 38.47 94 LEU A N 1
ATOM 709 C CA . LEU A 1 94 ? 19.679 13.516 -15.892 1.00 38.47 94 LEU A CA 1
ATOM 710 C C . LEU A 1 94 ? 20.864 13.574 -16.872 1.00 38.47 94 LEU A C 1
ATOM 712 O O . LEU A 1 94 ? 21.298 14.664 -17.239 1.00 38.47 94 LEU A O 1
ATOM 716 N N . ARG A 1 95 ? 21.395 12.426 -17.318 1.00 38.53 95 ARG A N 1
ATOM 717 C CA . ARG A 1 95 ? 22.473 12.369 -18.323 1.00 38.53 95 ARG A CA 1
ATOM 718 C C . ARG A 1 95 ? 21.974 12.168 -19.753 1.00 38.53 95 ARG A C 1
ATOM 720 O O . ARG A 1 95 ? 22.746 12.370 -20.683 1.00 38.53 95 ARG A O 1
ATOM 727 N N . GLN A 1 96 ? 20.710 11.789 -19.942 1.00 39.53 96 GLN A N 1
ATOM 728 C CA . GLN A 1 96 ? 20.160 11.472 -21.263 1.00 39.53 96 GLN A CA 1
ATOM 729 C C . GLN A 1 96 ? 19.689 12.712 -22.043 1.00 39.53 96 GLN A C 1
ATOM 731 O O . GLN A 1 96 ? 19.512 12.638 -23.254 1.00 39.53 96 GLN A O 1
ATOM 736 N N . THR A 1 97 ? 19.545 13.870 -21.391 1.00 42.03 97 THR A N 1
ATOM 737 C CA . THR A 1 97 ? 19.171 15.130 -22.060 1.00 42.03 97 THR A CA 1
ATOM 738 C C . THR A 1 97 ? 20.365 15.988 -22.485 1.00 42.03 97 THR A C 1
ATOM 740 O O . THR A 1 97 ? 20.154 17.029 -23.100 1.00 42.03 97 THR A O 1
ATOM 743 N N . SER A 1 98 ? 21.611 15.595 -22.179 1.00 44.12 98 SER A N 1
ATOM 744 C CA . SER A 1 98 ? 22.792 16.440 -22.427 1.00 44.12 98 SER A CA 1
ATOM 745 C C . SER A 1 98 ? 23.765 15.935 -23.497 1.00 44.12 98 SER A C 1
ATOM 747 O O . SER A 1 98 ? 24.703 16.664 -23.822 1.00 44.12 98 SER A O 1
ATOM 749 N N . ASN A 1 99 ? 23.578 14.744 -24.087 1.00 38.69 99 ASN A N 1
ATOM 750 C CA . ASN A 1 99 ? 24.370 14.328 -25.255 1.00 38.69 99 ASN A CA 1
ATOM 751 C C . ASN A 1 99 ? 23.780 13.104 -25.999 1.00 38.69 99 ASN A C 1
ATOM 753 O O . ASN A 1 99 ? 23.719 12.023 -25.412 1.00 38.69 99 ASN A O 1
ATOM 757 N N . PRO A 1 100 ? 23.406 13.211 -27.290 1.00 46.38 100 PRO A N 1
ATOM 758 C CA . PRO A 1 100 ? 22.886 12.084 -28.077 1.00 46.38 100 PRO A CA 1
ATOM 759 C C . PRO A 1 100 ? 23.960 11.093 -28.579 1.00 46.38 100 PRO A C 1
ATOM 761 O O . PRO A 1 100 ? 23.615 10.085 -29.187 1.00 46.38 100 PRO A O 1
ATOM 764 N N . SER A 1 101 ? 25.253 11.328 -28.322 1.00 43.44 101 SER A N 1
ATOM 765 C CA . SER A 1 101 ? 26.349 10.573 -28.961 1.00 43.44 101 SER A CA 1
ATOM 766 C C . SER A 1 101 ? 26.938 9.418 -28.135 1.00 43.44 101 SER A C 1
ATOM 768 O O . SER A 1 101 ? 27.893 8.781 -28.570 1.00 43.44 101 SER A O 1
ATOM 770 N N . PHE A 1 102 ? 26.400 9.108 -26.950 1.00 42.53 102 PHE A N 1
ATOM 771 C CA . PHE A 1 102 ? 26.947 8.066 -26.064 1.00 42.53 102 PHE A CA 1
ATOM 772 C C . PHE A 1 102 ? 26.086 6.791 -26.077 1.00 42.53 102 PHE A C 1
ATOM 774 O O . PHE A 1 102 ? 25.588 6.338 -25.051 1.00 42.53 102 PHE A O 1
ATOM 781 N N . HIS A 1 103 ? 25.860 6.228 -27.265 1.00 44.44 103 HIS A N 1
ATOM 782 C CA . HIS A 1 103 ? 24.909 5.127 -27.462 1.00 44.44 103 HIS A CA 1
ATOM 783 C C . HIS A 1 103 ? 25.527 3.713 -27.367 1.00 44.44 103 HIS A C 1
ATOM 785 O O . HIS A 1 103 ? 24.861 2.742 -27.722 1.00 44.44 103 HIS A O 1
ATOM 791 N N . GLN A 1 104 ? 26.778 3.537 -26.906 1.00 41.72 104 GLN A N 1
ATOM 792 C CA . GLN A 1 104 ? 27.407 2.204 -27.008 1.00 41.72 104 GLN A CA 1
ATOM 793 C C . GLN A 1 104 ? 28.376 1.767 -25.896 1.00 41.72 104 GLN A C 1
ATOM 795 O O . GLN A 1 104 ? 28.681 0.581 -25.810 1.00 41.72 104 GLN A O 1
ATOM 800 N N . THR A 1 105 ? 28.822 2.645 -24.993 1.00 40.97 105 THR A N 1
ATOM 801 C CA . THR A 1 105 ? 29.909 2.310 -24.043 1.00 40.97 105 THR A CA 1
ATOM 802 C C . THR A 1 105 ? 29.481 2.079 -22.589 1.00 40.97 105 THR A C 1
ATOM 804 O O . THR A 1 105 ? 30.301 1.655 -21.781 1.00 40.97 105 THR A O 1
ATOM 807 N N . THR A 1 106 ? 28.207 2.271 -22.229 1.00 43.03 106 THR A N 1
ATOM 808 C CA . THR A 1 106 ? 27.677 2.004 -20.867 1.00 43.03 106 THR A CA 1
ATOM 809 C C . THR A 1 106 ? 26.839 0.728 -20.745 1.00 43.03 106 THR A C 1
ATOM 811 O O . THR A 1 106 ? 26.278 0.474 -19.682 1.00 43.03 106 THR A O 1
ATOM 814 N N . GLN A 1 107 ? 26.765 -0.111 -21.785 1.00 45.22 107 GLN A N 1
ATOM 815 C CA . GLN A 1 107 ? 26.121 -1.433 -21.695 1.00 45.22 107 GLN A CA 1
ATOM 816 C C . GLN A 1 107 ? 27.032 -2.518 -21.089 1.00 45.22 107 GLN A C 1
ATOM 818 O O . GLN A 1 107 ? 26.533 -3.530 -20.607 1.00 45.22 107 GLN A O 1
ATOM 823 N N . THR A 1 108 ? 28.353 -2.315 -21.043 1.00 43.16 108 THR A N 1
ATOM 824 C CA . THR A 1 108 ? 29.321 -3.349 -20.627 1.00 43.16 108 THR A CA 1
ATOM 825 C C . THR A 1 108 ? 29.746 -3.301 -19.154 1.00 43.16 108 THR A C 1
ATOM 827 O O . THR A 1 108 ? 30.258 -4.299 -18.659 1.00 43.16 108 THR A O 1
ATOM 830 N N . LEU A 1 109 ? 29.478 -2.219 -18.409 1.00 41.81 109 LEU A N 1
ATOM 831 C CA . LEU A 1 109 ? 29.831 -2.108 -16.976 1.00 41.81 109 LEU A CA 1
ATOM 832 C C . LEU A 1 109 ? 28.706 -2.516 -16.002 1.00 41.81 109 LEU A C 1
ATOM 834 O O . LEU A 1 109 ? 28.951 -2.673 -14.810 1.00 41.81 109 LEU A O 1
ATOM 838 N N . LEU A 1 110 ? 27.480 -2.730 -16.494 1.00 44.28 110 LEU A N 1
ATOM 839 C CA . LEU A 1 110 ? 26.315 -3.137 -15.685 1.00 44.28 110 LEU A CA 1
ATOM 840 C C . LEU A 1 110 ? 25.966 -4.632 -15.821 1.00 44.28 110 LEU A C 1
ATOM 842 O O . LEU A 1 110 ? 24.955 -5.078 -15.290 1.00 44.28 110 LEU A O 1
ATOM 846 N N . ASN A 1 111 ? 26.818 -5.424 -16.480 1.00 44.28 111 ASN A N 1
ATOM 847 C CA . ASN A 1 111 ? 26.605 -6.857 -16.728 1.00 44.28 111 ASN A CA 1
ATOM 848 C C . ASN A 1 111 ? 26.936 -7.771 -15.520 1.00 44.28 111 ASN A C 1
ATOM 850 O O . ASN A 1 111 ? 26.961 -8.987 -15.650 1.00 44.28 111 ASN A O 1
ATOM 854 N N . ALA A 1 112 ? 27.222 -7.217 -14.335 1.00 44.97 112 ALA A N 1
ATOM 855 C CA . ALA A 1 112 ? 27.716 -8.006 -13.196 1.00 44.97 112 ALA A CA 1
ATOM 856 C C . ALA A 1 112 ? 27.028 -7.727 -11.852 1.00 44.97 112 ALA A C 1
ATOM 858 O O . ALA A 1 112 ? 27.507 -8.179 -10.815 1.00 44.97 112 ALA A O 1
ATOM 859 N N . SER A 1 113 ? 25.908 -7.002 -11.815 1.00 44.06 113 SER A N 1
ATOM 860 C CA . SER A 1 113 ? 25.222 -6.742 -10.544 1.00 44.06 113 SER A CA 1
ATOM 861 C C . SER A 1 113 ? 23.899 -7.499 -10.451 1.00 44.06 113 SER A C 1
ATOM 863 O O . SER A 1 113 ? 22.832 -6.999 -10.800 1.00 44.06 113 SER A O 1
ATOM 865 N N . VAL A 1 114 ? 23.970 -8.697 -9.858 1.00 53.72 114 VAL A N 1
ATOM 866 C CA . VAL A 1 114 ? 22.838 -9.456 -9.274 1.00 53.72 114 VAL A CA 1
ATOM 867 C C . VAL A 1 114 ? 21.881 -8.540 -8.480 1.00 53.72 114 VAL A C 1
ATOM 869 O O . VAL A 1 114 ? 20.674 -8.764 -8.432 1.00 53.72 114 VAL A O 1
ATOM 872 N N . ILE A 1 115 ? 22.413 -7.443 -7.938 1.00 54.44 115 ILE A N 1
ATOM 873 C CA . ILE A 1 115 ? 21.724 -6.391 -7.187 1.00 54.44 115 ILE A CA 1
ATOM 874 C C . ILE A 1 115 ? 20.595 -5.706 -7.992 1.00 54.44 115 ILE A C 1
ATOM 876 O O . ILE A 1 115 ? 19.535 -5.438 -7.428 1.00 54.44 115 ILE A O 1
ATOM 880 N N . ILE A 1 116 ? 20.758 -5.452 -9.299 1.00 55.75 116 ILE A N 1
ATOM 881 C CA . ILE A 1 116 ? 19.740 -4.728 -10.095 1.00 55.75 116 ILE A CA 1
ATOM 882 C C . ILE A 1 116 ? 18.564 -5.643 -10.460 1.00 55.75 116 ILE A C 1
ATOM 884 O O . ILE A 1 116 ? 17.415 -5.196 -10.484 1.00 55.75 116 ILE A O 1
ATOM 888 N N . ASN A 1 117 ? 18.824 -6.931 -10.709 1.00 56.75 117 ASN A N 1
ATOM 889 C CA . ASN A 1 117 ? 17.767 -7.896 -11.024 1.00 56.75 117 ASN A CA 1
ATOM 890 C C . ASN A 1 117 ? 16.907 -8.215 -9.789 1.00 56.75 117 ASN A C 1
ATOM 892 O O . ASN A 1 117 ? 15.684 -8.325 -9.878 1.00 56.75 117 ASN A O 1
ATOM 896 N N . LEU A 1 118 ? 17.527 -8.248 -8.606 1.00 65.31 118 LEU A N 1
ATOM 897 C CA . LEU A 1 118 ? 16.801 -8.377 -7.345 1.00 65.31 118 LEU A CA 1
ATOM 898 C C . LEU A 1 118 ? 15.933 -7.145 -7.041 1.00 65.31 118 LEU A C 1
ATOM 900 O O . LEU A 1 118 ? 14.826 -7.311 -6.541 1.00 65.31 118 LEU A O 1
ATOM 904 N N . GLY A 1 119 ? 16.363 -5.925 -7.376 1.00 68.19 119 GLY A N 1
ATOM 905 C CA . GLY A 1 119 ? 15.660 -4.697 -6.977 1.00 68.19 119 GLY A CA 1
ATOM 906 C C . GLY A 1 119 ? 14.184 -4.622 -7.399 1.00 68.19 119 GLY A C 1
ATOM 907 O O . GLY A 1 119 ? 13.324 -4.273 -6.586 1.00 68.19 119 GLY A O 1
ATOM 908 N N . CYS A 1 120 ? 13.857 -4.995 -8.643 1.00 68.94 120 CYS A N 1
ATOM 909 C CA . CYS A 1 120 ? 12.463 -4.992 -9.114 1.00 68.94 120 CYS A CA 1
ATOM 910 C C . CYS A 1 120 ? 11.613 -6.058 -8.411 1.00 68.94 120 CYS A C 1
ATOM 912 O O . CYS A 1 120 ? 10.500 -5.764 -7.976 1.00 68.94 120 CYS A O 1
ATOM 914 N N . LEU A 1 121 ? 12.146 -7.273 -8.264 1.00 76.81 121 LEU A N 1
ATOM 915 C CA . LEU A 1 121 ? 11.453 -8.367 -7.590 1.00 76.81 121 LEU A CA 1
ATOM 916 C C . LEU A 1 121 ? 11.223 -8.044 -6.105 1.00 76.81 121 LEU A C 1
ATOM 918 O O . LEU A 1 121 ? 10.111 -8.203 -5.611 1.00 76.81 121 LEU A O 1
ATOM 922 N N . TYR A 1 122 ? 12.238 -7.516 -5.416 1.00 79.00 122 TYR A N 1
ATOM 923 C CA . TYR A 1 122 ? 12.147 -7.098 -4.015 1.00 79.00 122 TYR A CA 1
ATOM 924 C C . TYR A 1 122 ? 11.106 -6.002 -3.809 1.00 79.00 122 TYR A C 1
ATOM 926 O O . TYR A 1 122 ? 10.342 -6.078 -2.853 1.00 79.00 122 TYR A O 1
ATOM 934 N N . SER A 1 123 ? 11.030 -5.013 -4.705 1.00 74.31 123 SER A N 1
ATOM 935 C CA . SER A 1 123 ? 10.015 -3.957 -4.621 1.00 74.31 123 SER A CA 1
ATOM 936 C C . SER A 1 123 ? 8.598 -4.530 -4.730 1.00 74.31 123 SER A C 1
ATOM 938 O O . SER A 1 123 ? 7.739 -4.196 -3.913 1.00 74.31 123 SER A O 1
ATOM 940 N N . ILE A 1 124 ? 8.362 -5.447 -5.677 1.00 79.94 124 ILE A N 1
ATOM 941 C CA . ILE A 1 124 ? 7.061 -6.110 -5.849 1.00 79.94 124 ILE A CA 1
ATOM 942 C C . ILE A 1 124 ? 6.720 -6.958 -4.620 1.00 79.94 124 ILE A C 1
ATOM 944 O O . ILE A 1 124 ? 5.628 -6.816 -4.071 1.00 79.94 124 ILE A O 1
ATOM 948 N N . ILE A 1 125 ? 7.648 -7.803 -4.161 1.00 86.44 125 ILE A N 1
ATOM 949 C CA . ILE A 1 125 ? 7.443 -8.674 -2.995 1.00 86.44 125 ILE A CA 1
ATOM 950 C C . ILE A 1 125 ? 7.197 -7.842 -1.733 1.00 86.44 125 ILE A C 1
ATOM 952 O O . ILE A 1 125 ? 6.267 -8.135 -0.987 1.00 86.44 125 ILE A O 1
ATOM 956 N N . ALA A 1 126 ? 7.973 -6.781 -1.505 1.00 83.56 126 ALA A N 1
ATOM 957 C CA . ALA A 1 126 ? 7.789 -5.891 -0.363 1.00 83.56 126 ALA A CA 1
ATOM 958 C C . ALA A 1 126 ? 6.421 -5.192 -0.402 1.00 83.56 126 ALA A C 1
ATOM 960 O O . ALA A 1 126 ? 5.734 -5.139 0.618 1.00 83.56 126 ALA A O 1
ATOM 961 N N . CYS A 1 127 ? 5.985 -4.713 -1.573 1.00 80.50 127 CYS A N 1
ATOM 962 C CA . CYS A 1 127 ? 4.661 -4.106 -1.729 1.00 80.50 127 CYS A CA 1
ATOM 963 C C . CYS A 1 127 ? 3.530 -5.121 -1.502 1.00 80.50 127 CYS A C 1
ATOM 965 O O . CYS A 1 127 ? 2.562 -4.803 -0.814 1.00 80.50 127 CYS A O 1
ATOM 967 N N . LEU A 1 128 ? 3.655 -6.347 -2.024 1.00 87.56 128 LEU A N 1
ATOM 968 C CA . LEU A 1 128 ? 2.691 -7.427 -1.781 1.00 87.56 128 LEU A CA 1
ATOM 969 C C . LEU A 1 128 ? 2.647 -7.829 -0.302 1.00 87.56 128 LEU A C 1
ATOM 971 O O . LEU A 1 128 ? 1.564 -8.040 0.239 1.00 87.56 128 LEU A O 1
ATOM 975 N N . GLY A 1 129 ? 3.798 -7.886 0.370 1.00 88.81 129 GLY A N 1
ATOM 976 C CA . GLY A 1 129 ? 3.886 -8.145 1.805 1.00 88.81 129 GLY A CA 1
ATOM 977 C C . GLY A 1 129 ? 3.186 -7.063 2.629 1.00 88.81 129 GLY A C 1
ATOM 978 O O . GLY A 1 129 ? 2.348 -7.378 3.472 1.00 88.81 129 GLY A O 1
ATOM 979 N N . LEU A 1 130 ? 3.458 -5.785 2.341 1.00 85.81 130 LEU A N 1
ATOM 980 C CA . LEU A 1 130 ? 2.790 -4.650 2.991 1.00 85.81 130 LEU A CA 1
ATOM 981 C C . LEU A 1 130 ? 1.273 -4.663 2.763 1.00 85.81 130 LEU A C 1
ATOM 983 O O . LEU A 1 130 ? 0.509 -4.436 3.706 1.00 85.81 130 LEU A O 1
ATOM 987 N N . LEU A 1 131 ? 0.833 -4.968 1.539 1.00 87.00 131 LEU A N 1
ATOM 988 C CA . LEU A 1 131 ? -0.582 -5.121 1.202 1.00 87.00 131 LEU A CA 1
ATOM 989 C C . LEU A 1 131 ? -1.219 -6.272 1.993 1.00 87.00 131 LEU A C 1
ATOM 991 O O . LEU A 1 131 ? -2.290 -6.096 2.574 1.00 87.00 131 LEU A O 1
ATOM 995 N N . GLY A 1 132 ? -0.555 -7.427 2.054 1.00 90.00 132 GLY A N 1
ATOM 996 C CA . GLY A 1 132 ? -1.024 -8.604 2.781 1.00 90.00 132 GLY A CA 1
ATOM 997 C C . GLY A 1 132 ? -1.187 -8.334 4.274 1.00 90.00 132 GLY A C 1
ATOM 998 O O . GLY A 1 132 ? -2.262 -8.568 4.825 1.00 90.00 132 GLY A O 1
ATOM 999 N N . VAL A 1 133 ? -0.167 -7.764 4.923 1.00 90.56 133 VAL A N 1
ATOM 1000 C CA . VAL A 1 133 ? -0.228 -7.416 6.354 1.00 90.56 133 VAL A CA 1
ATOM 1001 C C . VAL A 1 133 ? -1.343 -6.403 6.623 1.00 90.56 133 VAL A C 1
ATOM 1003 O O . VAL A 1 133 ? -2.133 -6.595 7.548 1.00 90.56 133 VAL A O 1
ATOM 1006 N N . SER A 1 134 ? -1.464 -5.365 5.792 1.00 87.81 134 SER A N 1
ATOM 1007 C CA . SER A 1 134 ? -2.511 -4.346 5.947 1.00 87.81 134 SER A CA 1
ATOM 1008 C C . SER A 1 134 ? -3.915 -4.933 5.756 1.00 87.81 134 SER A C 1
ATOM 1010 O O . SER A 1 134 ? -4.817 -4.636 6.536 1.00 87.81 134 SER A O 1
ATOM 1012 N N . SER A 1 135 ? -4.089 -5.834 4.785 1.00 87.69 135 SER A N 1
ATOM 1013 C CA . SER A 1 135 ? -5.363 -6.525 4.536 1.00 87.69 135 SER A CA 1
ATOM 1014 C C . SER A 1 135 ? -5.755 -7.431 5.704 1.00 87.69 135 SER A C 1
ATOM 1016 O O . SER A 1 135 ? -6.904 -7.419 6.138 1.00 87.69 135 SER A O 1
ATOM 1018 N N . VAL A 1 136 ? -4.803 -8.177 6.274 1.00 91.25 136 VAL A N 1
ATOM 1019 C CA . VAL A 1 136 ? -5.045 -9.028 7.452 1.00 91.25 136 VAL A CA 1
ATOM 1020 C C . VAL A 1 136 ? -5.466 -8.198 8.665 1.00 91.25 136 VAL A C 1
ATOM 1022 O O . VAL A 1 136 ? -6.333 -8.637 9.424 1.00 91.25 136 VAL A O 1
ATOM 1025 N N . LEU A 1 137 ? -4.885 -7.010 8.859 1.00 86.44 137 LEU A N 1
ATOM 1026 C CA . LEU A 1 137 ? -5.284 -6.103 9.938 1.00 86.44 137 LEU A CA 1
ATOM 1027 C C . LEU A 1 137 ? -6.731 -5.627 9.768 1.00 86.44 137 LEU A C 1
ATOM 1029 O O . LEU A 1 137 ? -7.500 -5.737 10.723 1.00 86.44 137 LEU A O 1
ATOM 1033 N N . VAL A 1 138 ? -7.118 -5.199 8.562 1.00 87.50 138 VAL A N 1
ATOM 1034 C CA . VAL A 1 138 ? -8.505 -4.804 8.252 1.00 87.50 138 VAL A CA 1
ATOM 1035 C C . VAL A 1 138 ? -9.470 -5.967 8.476 1.00 87.50 138 VAL A C 1
ATOM 1037 O O . VAL A 1 138 ? -10.456 -5.820 9.192 1.00 87.50 138 VAL A O 1
ATOM 1040 N N . ILE A 1 139 ? -9.170 -7.155 7.939 1.00 88.69 139 ILE A N 1
ATOM 1041 C CA . ILE A 1 139 ? -10.026 -8.342 8.095 1.00 88.69 139 ILE A CA 1
ATOM 1042 C C . ILE A 1 139 ? -10.186 -8.707 9.573 1.00 88.69 139 ILE A C 1
ATOM 1044 O O . ILE A 1 139 ? -11.293 -8.999 10.025 1.00 88.69 139 ILE A O 1
ATOM 1048 N N . ARG A 1 140 ? -9.101 -8.665 10.357 1.00 88.44 140 ARG A N 1
ATOM 1049 C CA . ARG A 1 140 ? -9.169 -8.900 11.806 1.00 88.44 140 ARG A CA 1
ATOM 1050 C C . ARG A 1 140 ? -10.029 -7.867 12.516 1.00 88.44 140 ARG A C 1
ATOM 1052 O O . ARG A 1 140 ? -10.704 -8.229 13.476 1.00 88.44 140 ARG A O 1
ATOM 1059 N N . SER A 1 141 ? -9.980 -6.615 12.086 1.00 84.62 141 SER A N 1
ATOM 1060 C CA . SER A 1 141 ? -10.779 -5.552 12.683 1.00 84.62 141 SER A CA 1
ATOM 1061 C C . SER A 1 141 ? -12.269 -5.737 12.377 1.00 84.62 141 SER A C 1
ATOM 1063 O O . SER A 1 141 ? -13.086 -5.800 13.298 1.00 84.62 141 SER A O 1
ATOM 1065 N N . LEU A 1 142 ? -12.609 -6.025 11.117 1.00 85.00 142 LEU A N 1
ATOM 1066 C CA . LEU A 1 142 ? -13.972 -6.365 10.692 1.00 85.00 142 LEU A CA 1
ATOM 1067 C C . LEU A 1 142 ? -14.522 -7.611 11.402 1.00 85.00 142 LEU A C 1
ATOM 1069 O O . LEU A 1 142 ? -15.669 -7.618 11.843 1.00 85.00 142 LEU A O 1
ATOM 1073 N N . MET A 1 143 ? -13.704 -8.650 11.580 1.00 88.31 143 MET A N 1
ATOM 1074 C CA . MET A 1 143 ? -14.089 -9.861 12.316 1.00 88.31 143 MET A CA 1
ATOM 1075 C C . MET A 1 143 ? -14.450 -9.574 13.781 1.00 88.31 143 MET A C 1
ATOM 1077 O O . MET A 1 143 ? -15.364 -10.201 14.319 1.00 88.31 143 MET A O 1
ATOM 1081 N N . ARG A 1 144 ? -13.762 -8.629 14.441 1.00 85.56 144 ARG A N 1
ATOM 1082 C CA . ARG A 1 144 ? -14.117 -8.222 15.813 1.00 85.56 144 ARG A CA 1
ATOM 1083 C C . ARG A 1 144 ? -15.468 -7.515 15.851 1.00 85.56 144 ARG A C 1
ATOM 1085 O O . ARG A 1 144 ? -16.261 -7.806 16.743 1.00 85.56 144 ARG A O 1
ATOM 1092 N N . LEU A 1 145 ? -15.735 -6.644 14.879 1.00 82.75 145 LEU A N 1
ATOM 1093 C CA . LEU A 1 145 ? -17.017 -5.946 14.759 1.00 82.75 145 LEU A CA 1
ATOM 1094 C C . LEU A 1 145 ? -18.164 -6.929 14.502 1.00 82.75 145 LEU A C 1
ATOM 1096 O O . LEU A 1 145 ? -19.155 -6.911 15.226 1.00 82.75 145 LEU A O 1
ATOM 1100 N N . TYR A 1 146 ? -17.989 -7.857 13.558 1.00 87.56 146 TYR A N 1
ATOM 1101 C CA . TYR A 1 146 ? -18.991 -8.881 13.252 1.00 87.56 146 TYR A CA 1
ATOM 1102 C C . TYR A 1 146 ? -19.345 -9.739 14.477 1.00 87.56 146 TYR A C 1
ATOM 1104 O O . TYR A 1 146 ? -20.518 -9.993 14.755 1.00 87.56 146 TYR A O 1
ATOM 1112 N N . LYS A 1 147 ? -18.336 -10.142 15.264 1.00 90.25 147 LYS A N 1
ATOM 1113 C CA . LYS A 1 147 ? -18.551 -10.912 16.499 1.00 90.25 147 LYS A CA 1
ATOM 1114 C C . LYS A 1 147 ? -19.337 -10.126 17.558 1.00 90.25 147 LYS A C 1
ATOM 1116 O O . LYS A 1 147 ? -20.145 -10.721 18.274 1.00 90.25 147 LYS A O 1
ATOM 1121 N N . SER A 1 148 ? -19.120 -8.813 17.652 1.00 84.88 148 SER A N 1
ATOM 1122 C CA . SER A 1 148 ? -19.880 -7.941 18.556 1.00 84.88 148 SER A CA 1
ATOM 1123 C C . SER A 1 148 ? -21.361 -7.907 18.175 1.00 84.88 148 SER A C 1
ATOM 1125 O O . SER A 1 148 ? -22.214 -8.162 19.021 1.00 84.88 148 SER A O 1
ATOM 1127 N N . SER A 1 149 ? -21.671 -7.699 16.891 1.00 84.06 149 SER A N 1
ATOM 1128 C CA . SER A 1 149 ? -23.056 -7.613 16.405 1.00 84.06 149 SER A CA 1
ATOM 1129 C C . SER A 1 149 ? -23.851 -8.913 16.588 1.00 84.06 149 SER A C 1
ATOM 1131 O O . SER A 1 149 ? -25.044 -8.877 16.888 1.00 84.06 149 SER A O 1
ATOM 1133 N N . GLY A 1 150 ? -23.202 -10.075 16.459 1.00 81.19 150 GLY A N 1
ATOM 1134 C CA . GLY A 1 150 ? -23.858 -11.370 16.684 1.00 81.19 150 GLY A CA 1
ATOM 1135 C C . GLY A 1 150 ? -24.257 -11.622 18.144 1.00 81.19 150 GLY A C 1
ATOM 1136 O O . GLY A 1 150 ? -25.242 -12.310 18.404 1.00 81.19 150 GLY A O 1
ATOM 1137 N N . SER A 1 151 ? -23.527 -11.042 19.102 1.00 76.06 151 SER A N 1
ATOM 1138 C CA . SER A 1 151 ? -23.775 -11.265 20.535 1.00 76.06 151 SER A CA 1
ATOM 1139 C C . SER A 1 151 ? -25.001 -10.491 21.040 1.00 76.06 151 SER A C 1
ATOM 1141 O O . SER A 1 151 ? -25.729 -10.984 21.900 1.00 76.06 151 SER A O 1
ATOM 1143 N N . GLU A 1 152 ? -25.288 -9.322 20.460 1.00 74.50 152 GLU A N 1
ATOM 1144 C CA . GLU A 1 152 ? -26.488 -8.528 20.768 1.00 74.50 152 GLU A CA 1
ATOM 1145 C C . GLU A 1 152 ? -27.784 -9.220 20.317 1.00 74.50 152 GLU A C 1
ATOM 1147 O O . GLU A 1 152 ? -28.786 -9.201 21.032 1.00 74.50 152 GLU A O 1
ATOM 1152 N N . SER A 1 153 ? -27.749 -9.912 19.172 1.00 68.75 153 SER A N 1
ATOM 1153 C CA . SER A 1 153 ? -28.921 -10.627 18.642 1.00 68.75 153 SER A CA 1
ATOM 1154 C C . SER A 1 153 ? -29.310 -11.839 19.498 1.00 68.75 153 SER A C 1
ATOM 1156 O O . SER A 1 153 ? -30.493 -12.140 19.639 1.00 68.75 153 SER A O 1
ATOM 1158 N N . ALA A 1 154 ? -28.333 -12.516 20.111 1.00 67.50 154 ALA A N 1
ATOM 1159 C CA . ALA A 1 154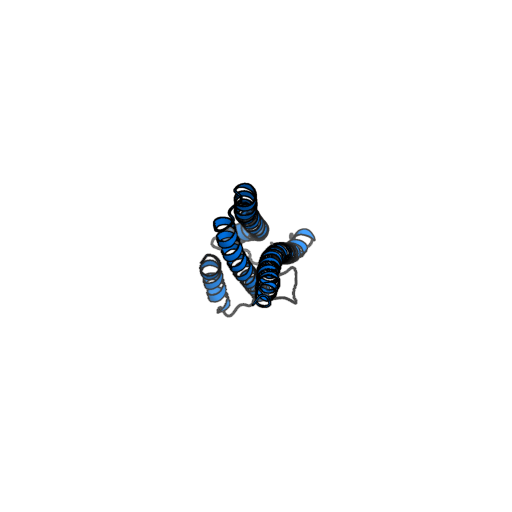 ? -28.591 -13.657 20.990 1.00 67.50 154 ALA A CA 1
ATOM 1160 C C . ALA A 1 154 ? -29.186 -13.238 22.347 1.00 67.50 154 ALA A C 1
ATOM 1162 O O . ALA A 1 154 ? -30.036 -13.944 22.884 1.00 67.50 154 ALA A O 1
ATOM 1163 N N . SER A 1 155 ? -28.782 -12.083 22.886 1.00 67.44 155 SER A N 1
ATOM 1164 C CA . SER A 1 155 ? -29.299 -11.581 24.167 1.00 67.44 155 SER A CA 1
ATOM 1165 C C . SER A 1 155 ? -30.753 -11.095 24.059 1.00 67.44 155 SER A C 1
ATOM 1167 O O . SER A 1 155 ? -31.560 -11.331 24.956 1.00 67.44 155 SER A O 1
ATOM 1169 N N . ASN A 1 156 ? -31.130 -10.478 22.932 1.00 63.59 156 ASN A N 1
ATOM 1170 C CA . ASN A 1 156 ? -32.472 -9.909 22.756 1.00 63.59 156 ASN A CA 1
ATOM 1171 C C . ASN A 1 156 ? -33.565 -10.968 22.483 1.00 63.59 156 ASN A C 1
ATOM 1173 O O . ASN A 1 156 ? -34.744 -10.722 22.718 1.00 63.59 156 ASN A O 1
ATOM 1177 N N . ALA A 1 157 ? -33.190 -12.173 22.036 1.00 61.28 157 ALA A N 1
ATOM 1178 C CA . ALA A 1 157 ? -34.131 -13.277 21.815 1.00 61.28 157 ALA A CA 1
ATOM 1179 C C . ALA A 1 157 ? -34.582 -13.978 23.117 1.00 61.28 157 ALA A C 1
ATOM 1181 O O . ALA A 1 157 ? -35.597 -14.671 23.117 1.00 61.28 157 ALA A O 1
ATOM 1182 N N . GLY A 1 158 ? -33.862 -13.796 24.232 1.00 60.00 158 GLY A N 1
ATOM 1183 C CA . GLY A 1 158 ? -34.180 -14.427 25.521 1.00 60.00 158 GLY A CA 1
ATOM 1184 C C . GLY A 1 158 ? -35.210 -13.683 26.385 1.00 60.00 158 GLY A C 1
ATOM 1185 O O . GLY A 1 158 ? -35.661 -14.229 27.386 1.00 60.00 158 GLY A O 1
ATOM 1186 N N . GLY A 1 159 ? -35.588 -12.450 26.026 1.00 58.38 159 GLY A N 1
ATOM 1187 C CA . GLY A 1 159 ? -36.451 -11.588 26.850 1.00 58.38 159 GLY A CA 1
ATOM 1188 C C . GLY A 1 159 ? -37.960 -11.687 26.585 1.00 58.38 159 GLY A C 1
ATOM 1189 O O . GLY A 1 159 ? -38.736 -11.079 27.313 1.00 58.38 159 GLY A O 1
ATOM 1190 N N . ALA A 1 160 ? -38.401 -12.430 25.566 1.00 57.94 160 ALA A N 1
ATOM 1191 C CA . ALA A 1 160 ? -39.798 -12.412 25.106 1.00 57.94 160 ALA A CA 1
ATOM 1192 C C . ALA A 1 160 ? -40.709 -13.506 25.714 1.00 57.94 160 ALA A C 1
ATOM 1194 O O . ALA A 1 160 ? -41.837 -13.674 25.261 1.00 57.94 160 ALA A O 1
ATOM 1195 N N . GLY A 1 161 ? -40.243 -14.267 26.713 1.00 56.31 161 GLY A N 1
ATOM 1196 C CA . GLY A 1 161 ? -40.941 -15.459 27.230 1.00 56.31 161 GLY A CA 1
ATOM 1197 C C . GLY A 1 161 ? -41.612 -15.327 28.603 1.00 56.31 161 GLY A C 1
ATOM 1198 O O . GLY A 1 161 ? -41.859 -16.351 29.231 1.00 56.31 161 GLY A O 1
ATOM 1199 N N . GLY A 1 162 ? -41.850 -14.115 29.109 1.00 61.12 162 GLY A N 1
ATOM 1200 C CA . GLY A 1 162 ? -42.352 -13.901 30.471 1.00 61.12 162 GLY A CA 1
ATOM 1201 C C . GLY A 1 162 ? -43.597 -13.025 30.543 1.00 61.12 162 GLY A C 1
ATOM 1202 O O . GLY A 1 162 ? -43.502 -11.922 31.073 1.00 61.12 162 GLY A O 1
ATOM 1203 N N . LEU A 1 163 ? -44.730 -13.509 30.028 1.00 54.72 163 LEU A N 1
ATOM 1204 C CA . LEU A 1 163 ? -46.085 -13.076 30.399 1.00 54.72 163 LEU A CA 1
ATOM 1205 C C . LEU A 1 163 ? -47.032 -14.279 30.347 1.00 54.72 163 LEU A C 1
ATOM 1207 O O . LEU A 1 163 ? -46.936 -15.044 29.361 1.00 54.72 163 LEU A O 1
#

Sequence (163 aa):
MSGTISYVSLLAQSLGPGVILCPSCPKLSLYFVSAFTTCIFILLHIVWMMLAFEGFSASSAVSRAFQTSWVILTHLAASYAVSYRSSPLSFLTLRQTSNPSFHQTTQTLLNASVIINLGCLYSIIACLGLLGVSSVLVIRSLMRLYKSSGSESASNAGGAGGL

pLDDT: mean 70.46, std 16.05, range [38.47, 91.25]